Protein AF-A0A2V1D7J2-F1 (afdb_monomer_lite)

Foldseek 3Di:
DQPDPPRPAQPAPDDWDKDWDDDPDDPPPDIDIDTPDDDDCCVFPCPPPQNLALLVLVVQQQDQWDWDDGNHWIWIAALVFIATPSRDTDDDDPLVSQRRHHSPPPLCLLVDDPVVNVVNVVVSVVSSVSGDDPDPVCSCVSCVVVQVRNCVSNVHDRDDD

Radius of gyration: 19.51 Å; chains: 1; bounding box: 63×35×48 Å

Secondary structure (DSSP, 8-state):
---SSSTTS---S----EEEE--SS-SSSPPEEEE-PPP-HIIIIITSGGGGBHHHHHHHHH-SEEEEE-SS-EEEEETTEEEETTS-EE---HHHHHHHS-TTTTGGGGGS-HHHHHHHHHHHHHHHHTSB-SSTTHHHHHHHHHHHHHHHHHT------

Structure (mmCIF, N/CA/C/O backbone):
data_AF-A0A2V1D7J2-F1
#
_entry.id   AF-A0A2V1D7J2-F1
#
loop_
_atom_site.group_PDB
_atom_site.id
_atom_site.type_symbol
_atom_site.label_atom_id
_atom_site.label_alt_id
_atom_site.label_comp_id
_atom_site.label_asym_id
_atom_site.label_entity_id
_atom_site.label_seq_id
_atom_site.pdbx_PDB_ins_code
_atom_site.Cartn_x
_atom_site.Cartn_y
_atom_site.Cartn_z
_atom_site.occupancy
_atom_site.B_iso_or_equiv
_atom_site.auth_seq_id
_atom_site.auth_comp_id
_atom_site.auth_asym_id
_atom_site.auth_atom_id
_atom_site.pdbx_PDB_model_num
ATOM 1 N N . SER A 1 1 ? -7.309 -21.075 -20.609 1.00 46.56 1 SER A N 1
ATOM 2 C CA . SER A 1 1 ? -6.240 -21.444 -19.665 1.00 46.56 1 SER A CA 1
ATOM 3 C C . SER A 1 1 ? -5.010 -20.664 -20.068 1.00 46.56 1 SER A C 1
ATOM 5 O O . SER A 1 1 ? -4.691 -20.728 -21.250 1.00 46.56 1 SER A O 1
ATOM 7 N N . ALA A 1 2 ? -4.405 -19.903 -19.154 1.00 36.38 2 ALA A N 1
ATOM 8 C CA . ALA A 1 2 ? -3.191 -19.135 -19.437 1.00 36.38 2 ALA A CA 1
ATOM 9 C C . ALA A 1 2 ? -2.020 -20.088 -19.752 1.00 36.38 2 ALA A C 1
ATOM 11 O O . ALA A 1 2 ? -1.862 -21.107 -19.075 1.00 36.38 2 ALA A O 1
ATOM 12 N N . LYS A 1 3 ? -1.262 -19.800 -20.813 1.00 54.28 3 LYS A N 1
ATOM 13 C CA . LYS A 1 3 ? -0.195 -20.639 -21.379 1.00 54.28 3 LYS A CA 1
ATOM 14 C C . LYS A 1 3 ? 1.177 -20.383 -20.754 1.00 54.28 3 LYS A C 1
ATOM 16 O O . LYS A 1 3 ? 1.987 -21.305 -20.725 1.00 54.28 3 LYS A O 1
ATOM 21 N N . ASP A 1 4 ? 1.436 -19.179 -20.249 1.00 54.12 4 ASP A N 1
ATOM 22 C CA . ASP A 1 4 ? 2.672 -18.820 -19.549 1.00 54.12 4 ASP A CA 1
ATOM 23 C C . ASP A 1 4 ? 2.477 -17.604 -18.618 1.00 54.12 4 ASP A C 1
ATOM 25 O O . ASP A 1 4 ? 1.363 -17.115 -18.441 1.00 54.12 4 ASP A O 1
ATOM 29 N N . MET A 1 5 ? 3.563 -17.131 -17.992 1.00 45.47 5 MET A N 1
ATOM 30 C CA . MET A 1 5 ? 3.544 -15.993 -17.059 1.00 45.47 5 MET A CA 1
ATOM 31 C C . MET A 1 5 ? 3.225 -14.638 -17.711 1.00 45.47 5 MET A C 1
ATOM 33 O O . MET A 1 5 ? 3.071 -13.658 -16.987 1.00 45.47 5 MET A O 1
ATOM 37 N N . LYS A 1 6 ? 3.195 -14.563 -19.047 1.00 54.38 6 LYS A N 1
ATOM 38 C CA . LYS A 1 6 ? 2.817 -13.367 -19.806 1.00 54.38 6 LYS A CA 1
ATOM 39 C C . LYS A 1 6 ? 1.386 -13.453 -20.331 1.00 54.38 6 LYS A C 1
ATOM 41 O O . LYS A 1 6 ? 0.774 -12.422 -20.578 1.00 54.38 6 LYS A O 1
ATOM 46 N N . ASP A 1 7 ? 0.829 -14.654 -20.462 1.00 51.84 7 ASP A N 1
ATOM 47 C CA . ASP A 1 7 ? -0.533 -14.860 -20.949 1.00 51.84 7 ASP A CA 1
ATOM 48 C C . ASP A 1 7 ? -1.571 -14.283 -19.965 1.00 51.84 7 ASP A C 1
ATOM 50 O O . ASP A 1 7 ? -1.937 -14.899 -18.960 1.00 51.84 7 ASP A O 1
ATOM 54 N N . GLY A 1 8 ? -2.014 -13.054 -20.244 1.00 57.16 8 GLY A N 1
ATOM 55 C CA . GLY A 1 8 ? -2.931 -12.279 -19.405 1.00 57.16 8 GLY A CA 1
ATOM 56 C C . GLY A 1 8 ? -2.263 -11.451 -18.301 1.00 57.16 8 GLY A C 1
ATOM 57 O O . GLY A 1 8 ? -2.969 -10.903 -17.453 1.00 57.16 8 GLY A O 1
ATOM 58 N N . PHE A 1 9 ? -0.931 -11.339 -18.293 1.00 60.09 9 PHE A N 1
ATOM 59 C CA . PHE A 1 9 ? -0.191 -10.506 -17.346 1.00 60.09 9 PHE A CA 1
ATOM 60 C C . PHE A 1 9 ? 0.434 -9.317 -18.073 1.00 60.09 9 PHE A C 1
ATOM 62 O O . PHE A 1 9 ? 1.104 -9.522 -19.075 1.00 60.09 9 PHE A O 1
ATOM 69 N N . LEU A 1 10 ? 0.186 -8.103 -17.560 1.00 65.38 10 LEU A N 1
ATOM 70 C CA . LEU A 1 10 ? 0.527 -6.786 -18.129 1.00 65.38 10 LEU A CA 1
ATOM 71 C C . LEU A 1 10 ? 1.535 -6.836 -19.294 1.00 65.38 10 LEU A C 1
ATOM 73 O O . LEU A 1 10 ? 2.737 -6.989 -19.063 1.00 65.38 10 LEU A O 1
ATOM 77 N N . ASP A 1 11 ? 1.050 -6.667 -20.528 1.00 63.88 11 ASP A N 1
ATOM 78 C CA . ASP A 1 11 ? 1.909 -6.432 -21.690 1.00 63.88 11 ASP A CA 1
ATOM 79 C C . ASP A 1 11 ? 2.659 -5.116 -21.468 1.00 63.88 11 ASP A C 1
ATOM 81 O O . ASP A 1 11 ? 2.107 -4.024 -21.605 1.00 63.88 11 ASP A O 1
ATOM 85 N N . ARG A 1 12 ? 3.918 -5.215 -21.040 1.00 65.19 12 ARG A N 1
ATOM 86 C CA . ARG A 1 12 ? 4.771 -4.051 -20.806 1.00 65.19 12 ARG A CA 1
ATOM 87 C C . ARG A 1 12 ? 5.553 -3.730 -22.062 1.00 65.19 12 ARG A C 1
ATOM 89 O O . ARG A 1 12 ? 6.403 -4.513 -22.481 1.00 65.19 12 ARG A O 1
ATOM 96 N N . GLU A 1 13 ? 5.302 -2.552 -22.616 1.00 59.19 13 GLU A N 1
ATOM 97 C CA . GLU A 1 13 ? 6.046 -2.042 -23.771 1.00 59.19 13 GLU A CA 1
ATOM 98 C C . GLU A 1 13 ? 7.471 -1.583 -23.406 1.00 59.19 13 GLU A C 1
ATOM 100 O O . GLU A 1 13 ? 8.326 -1.491 -24.283 1.00 59.19 13 GLU A O 1
ATOM 105 N N . ALA A 1 14 ? 7.764 -1.338 -22.121 1.00 58.41 14 ALA A N 1
ATOM 106 C CA . ALA A 1 14 ? 9.044 -0.796 -21.671 1.00 58.41 14 ALA A CA 1
ATOM 107 C C . ALA A 1 14 ? 9.844 -1.793 -20.815 1.00 58.41 14 ALA A C 1
ATOM 109 O O . ALA A 1 14 ? 9.414 -2.201 -19.737 1.00 58.41 14 ALA A O 1
ATOM 110 N N . SER A 1 15 ? 11.054 -2.136 -21.265 1.00 61.16 15 SER A N 1
ATOM 111 C CA . SER A 1 15 ? 12.100 -2.710 -20.412 1.00 61.16 15 SER A CA 1
ATOM 112 C C . SER A 1 15 ? 12.997 -1.579 -19.895 1.00 61.16 15 SER A C 1
ATOM 114 O O . SER A 1 15 ? 13.552 -0.853 -20.725 1.00 61.16 15 SER A O 1
ATOM 116 N N . PRO A 1 16 ? 13.176 -1.397 -18.575 1.00 64.38 16 PRO A N 1
ATOM 117 C CA . PRO A 1 16 ? 14.035 -0.335 -18.063 1.00 64.38 16 PRO A CA 1
ATOM 118 C C . PRO A 1 16 ? 15.496 -0.574 -18.474 1.00 64.38 16 PRO A C 1
ATOM 120 O O . PRO A 1 16 ? 16.117 -1.552 -18.060 1.00 64.38 16 PRO A O 1
ATOM 123 N N . GLU A 1 17 ? 16.060 0.325 -19.284 1.00 69.69 17 GLU A N 1
ATOM 124 C CA . GLU A 1 17 ? 17.491 0.318 -19.595 1.00 69.69 17 GLU A CA 1
ATOM 125 C C . GLU A 1 17 ? 18.299 0.812 -18.388 1.00 69.69 17 GLU A C 1
ATOM 127 O O . GLU A 1 17 ? 18.108 1.931 -17.895 1.00 69.69 17 GL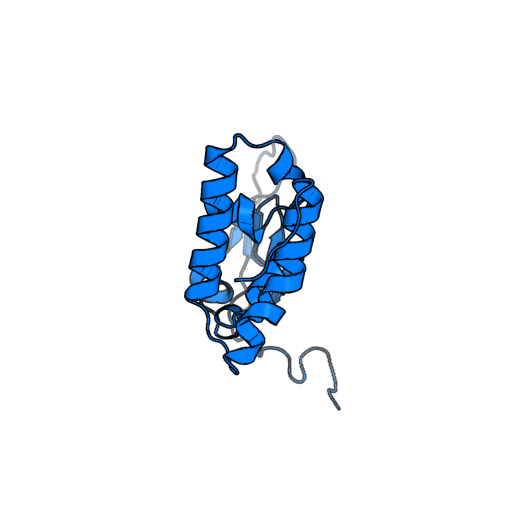U A O 1
ATOM 132 N N . TYR A 1 18 ? 19.231 -0.022 -17.925 1.00 71.31 18 TYR A N 1
ATOM 133 C CA . TYR A 1 18 ? 20.148 0.289 -16.833 1.00 71.31 18 TYR A CA 1
ATOM 134 C C . TYR A 1 18 ? 21.588 0.435 -17.337 1.00 71.31 18 TYR A C 1
ATOM 136 O O . TYR A 1 18 ? 22.146 -0.436 -18.003 1.00 71.31 18 TYR A O 1
ATOM 144 N N . LEU A 1 19 ? 22.234 1.531 -16.949 1.00 73.81 19 LEU A N 1
ATOM 145 C CA . LEU A 1 19 ? 23.657 1.774 -17.141 1.00 73.81 19 LEU A CA 1
ATOM 146 C C . LEU A 1 19 ? 24.408 1.431 -15.857 1.00 73.81 19 LEU A C 1
ATOM 148 O O . LEU A 1 19 ? 24.212 2.055 -14.813 1.00 73.81 19 LEU A O 1
ATOM 152 N N . HIS A 1 20 ? 25.311 0.456 -15.934 1.00 76.88 20 HIS A N 1
ATOM 153 C CA . HIS A 1 20 ? 26.231 0.153 -14.843 1.00 76.88 20 HIS A CA 1
ATOM 154 C C . HIS A 1 20 ? 27.508 0.993 -14.979 1.00 76.88 20 HIS A C 1
ATOM 156 O O . HIS A 1 20 ? 28.353 0.763 -15.845 1.00 76.88 20 HIS A O 1
ATOM 162 N N . VAL A 1 21 ? 27.670 1.970 -14.092 1.00 76.88 21 VAL A N 1
ATOM 163 C CA . VAL A 1 21 ? 28.838 2.845 -14.025 1.00 76.88 21 VAL A CA 1
ATOM 164 C C . VAL A 1 21 ? 29.907 2.192 -13.147 1.00 76.88 21 VAL A C 1
ATOM 166 O O . VAL A 1 21 ? 29.860 2.225 -11.912 1.00 76.88 21 VAL A O 1
ATOM 169 N N . ARG A 1 22 ? 30.922 1.611 -13.795 1.00 74.06 22 ARG A N 1
ATOM 170 C CA . ARG A 1 22 ? 32.092 1.040 -13.117 1.00 74.06 22 ARG A CA 1
ATOM 171 C C . ARG A 1 22 ? 33.044 2.156 -12.679 1.00 74.06 22 ARG A C 1
ATOM 173 O O . ARG A 1 22 ? 33.680 2.798 -13.512 1.00 74.06 22 ARG A O 1
ATOM 180 N N . ARG A 1 23 ? 33.204 2.370 -11.368 1.00 68.94 23 ARG A N 1
ATOM 181 C CA . ARG A 1 23 ? 34.245 3.280 -10.851 1.00 68.94 23 ARG A CA 1
ATOM 182 C C . ARG A 1 23 ? 35.639 2.701 -11.100 1.00 68.94 23 ARG A C 1
ATOM 184 O O . ARG A 1 23 ? 35.907 1.558 -10.748 1.00 68.94 23 ARG A O 1
ATOM 191 N N . LEU A 1 24 ? 36.541 3.529 -11.633 1.00 68.06 24 LEU A N 1
ATOM 192 C CA . LEU A 1 24 ? 37.942 3.170 -11.907 1.00 68.06 24 LEU A CA 1
ATOM 193 C C . LEU A 1 24 ? 38.767 2.898 -10.633 1.00 68.06 24 LEU A C 1
ATOM 195 O O . LEU A 1 24 ? 39.783 2.216 -10.706 1.00 68.06 24 LEU A O 1
ATOM 199 N N . ARG A 1 25 ? 38.335 3.399 -9.465 1.00 68.44 25 ARG A N 1
ATOM 200 C CA . ARG A 1 25 ? 38.916 3.085 -8.147 1.00 68.44 25 ARG A CA 1
ATOM 201 C C . ARG A 1 25 ? 37.797 2.881 -7.115 1.00 68.44 25 ARG A C 1
ATOM 203 O O . ARG A 1 25 ? 37.226 3.866 -6.640 1.00 68.44 25 ARG A O 1
ATOM 210 N N . PRO A 1 26 ? 37.411 1.638 -6.798 1.00 58.59 26 PRO A N 1
ATOM 211 C CA . PRO A 1 26 ? 36.335 1.381 -5.853 1.00 58.59 26 PRO A CA 1
ATOM 212 C C . PRO A 1 26 ? 36.855 1.470 -4.413 1.00 58.59 26 PRO A C 1
ATOM 214 O O . PRO A 1 26 ? 37.767 0.749 -4.034 1.00 58.59 26 PRO A O 1
ATOM 217 N N . ILE A 1 27 ? 36.244 2.327 -3.592 1.00 63.25 27 ILE A N 1
ATOM 218 C CA . ILE A 1 27 ? 36.525 2.398 -2.144 1.00 63.25 27 ILE A CA 1
ATOM 219 C C . ILE A 1 27 ? 35.795 1.261 -1.389 1.00 63.25 27 ILE A C 1
ATOM 221 O O . ILE A 1 27 ? 36.187 0.900 -0.288 1.00 63.25 27 ILE A O 1
ATOM 225 N N . SER A 1 28 ? 34.741 0.669 -1.977 1.00 67.81 28 SER A N 1
ATOM 226 C CA . SER A 1 28 ? 33.868 -0.310 -1.296 1.00 67.81 28 SER A CA 1
ATOM 227 C C . SER A 1 28 ? 33.319 -1.447 -2.172 1.00 67.81 28 SER A C 1
ATOM 229 O O . SER A 1 28 ? 32.386 -2.134 -1.765 1.00 67.81 28 SER A O 1
ATOM 231 N N . GLY A 1 29 ? 33.823 -1.629 -3.398 1.00 63.53 29 GLY A N 1
ATOM 232 C CA . GLY A 1 29 ? 33.322 -2.657 -4.328 1.00 63.53 29 GLY A CA 1
ATOM 233 C C . GLY A 1 29 ? 31.880 -2.458 -4.832 1.00 63.53 29 GLY A C 1
ATOM 234 O O . GLY A 1 29 ? 31.390 -3.281 -5.597 1.00 63.53 29 GLY A O 1
ATOM 235 N N . ARG A 1 30 ? 31.189 -1.375 -4.446 1.00 65.31 30 ARG A N 1
ATOM 236 C CA . ARG A 1 30 ? 29.829 -1.073 -4.919 1.00 65.31 30 ARG A CA 1
ATOM 237 C C . ARG A 1 30 ? 29.852 -0.442 -6.316 1.00 65.31 30 ARG A C 1
ATOM 239 O O . ARG A 1 30 ? 30.472 0.606 -6.507 1.00 65.31 30 ARG A O 1
ATOM 246 N N . GLY A 1 31 ? 29.160 -1.070 -7.267 1.00 68.56 31 GLY A N 1
ATOM 247 C CA . GLY A 1 31 ? 28.825 -0.490 -8.572 1.00 68.56 31 GLY A CA 1
ATOM 248 C C . GLY A 1 31 ? 27.712 0.556 -8.458 1.00 68.56 31 GLY A C 1
ATOM 249 O O . GLY A 1 31 ? 26.884 0.477 -7.550 1.00 68.56 31 GLY A O 1
ATOM 250 N N . LEU A 1 32 ? 27.709 1.553 -9.345 1.00 73.81 32 LEU A N 1
ATOM 251 C CA . LEU A 1 32 ? 26.626 2.534 -9.463 1.00 73.81 32 LEU A CA 1
ATOM 252 C C . LEU A 1 32 ? 25.743 2.136 -10.649 1.00 73.81 32 LEU A C 1
ATOM 254 O O . LEU A 1 32 ? 26.263 1.938 -11.741 1.00 73.81 32 LEU A O 1
ATOM 258 N N . TYR A 1 33 ? 24.433 2.042 -10.442 1.00 73.25 33 TYR A N 1
ATOM 259 C CA . TYR A 1 33 ? 23.458 1.813 -11.509 1.00 73.25 33 TYR A CA 1
ATOM 260 C C . TYR A 1 33 ? 22.676 3.102 -11.754 1.00 73.25 33 TYR A C 1
ATOM 262 O O . TYR A 1 33 ? 22.282 3.776 -10.802 1.00 73.25 33 TYR A O 1
ATOM 270 N N . VAL A 1 34 ? 22.483 3.454 -13.020 1.00 74.69 34 VAL A N 1
ATOM 271 C CA . VAL A 1 34 ? 21.677 4.595 -13.462 1.00 74.69 34 VAL A CA 1
ATOM 272 C C . VAL A 1 34 ? 20.600 4.048 -14.385 1.00 74.69 34 VAL A C 1
ATOM 274 O O . VAL A 1 34 ? 20.931 3.359 -15.3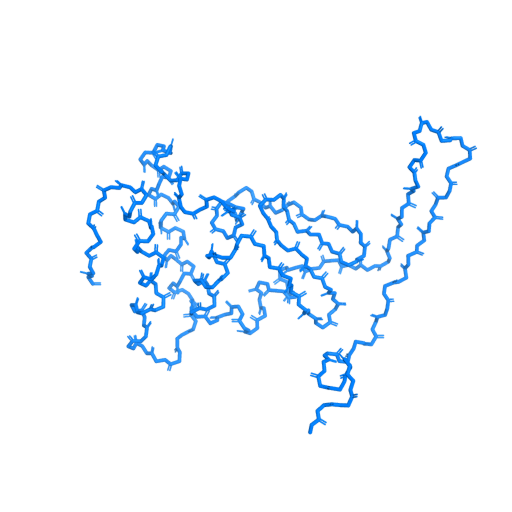43 1.00 74.69 34 VAL A O 1
ATOM 277 N N . CYS A 1 35 ? 19.331 4.333 -14.113 1.00 72.81 35 CYS A N 1
ATOM 278 C CA . CYS A 1 35 ? 18.227 3.942 -14.987 1.00 72.81 35 CYS A CA 1
ATOM 279 C C . CYS A 1 35 ? 17.599 5.184 -15.620 1.00 72.81 35 CYS A C 1
ATOM 281 O O . CYS A 1 35 ? 17.472 6.211 -14.956 1.00 72.81 35 CYS A O 1
ATOM 283 N N . ALA A 1 36 ? 17.176 5.078 -16.881 1.00 68.44 36 ALA A N 1
ATOM 284 C CA . ALA A 1 36 ? 16.487 6.155 -17.602 1.00 68.44 36 ALA A CA 1
ATOM 285 C C . ALA A 1 36 ? 14.963 6.222 -17.336 1.00 68.44 36 ALA A C 1
ATOM 287 O O . ALA A 1 36 ? 14.257 6.980 -17.995 1.00 68.44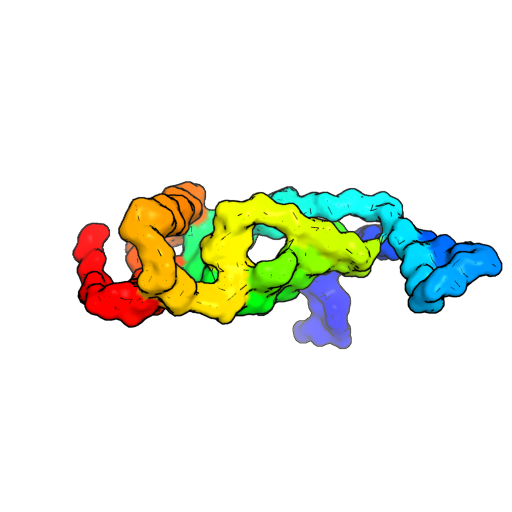 36 ALA A O 1
ATOM 288 N N . GLY A 1 37 ? 14.441 5.435 -16.389 1.00 65.75 37 GLY A N 1
ATOM 289 C CA . GLY A 1 37 ? 13.012 5.396 -16.062 1.00 65.75 37 GLY A CA 1
ATOM 290 C C . GLY A 1 37 ? 12.638 6.418 -14.989 1.00 65.75 37 GLY A C 1
ATOM 291 O O . GLY A 1 37 ? 13.355 6.548 -13.998 1.00 65.75 37 GLY A O 1
ATOM 292 N N . SER A 1 38 ? 11.511 7.115 -15.165 1.00 72.62 38 SER A N 1
ATOM 293 C CA . SER A 1 38 ? 10.919 7.924 -14.093 1.00 72.62 38 SER A CA 1
ATOM 294 C C . SER A 1 38 ? 10.029 7.043 -13.229 1.00 72.62 38 SER A C 1
ATOM 296 O O . SER A 1 38 ? 9.048 6.489 -13.713 1.00 72.62 38 SER A O 1
ATOM 298 N N . ASP A 1 39 ? 10.352 6.941 -11.947 1.00 81.38 39 ASP A N 1
ATOM 299 C CA . ASP A 1 39 ? 9.486 6.289 -10.972 1.00 81.38 39 ASP A CA 1
ATOM 300 C C . ASP A 1 39 ? 8.361 7.233 -10.549 1.00 81.38 39 ASP A C 1
ATOM 302 O O . ASP A 1 39 ? 8.630 8.270 -9.942 1.00 81.38 39 ASP A O 1
ATOM 306 N N . ASP A 1 40 ? 7.105 6.868 -10.811 1.00 86.50 40 ASP A N 1
ATOM 307 C CA . ASP A 1 40 ? 5.945 7.601 -10.298 1.00 86.50 40 ASP A CA 1
ATOM 308 C C . ASP A 1 40 ? 4.955 6.660 -9.607 1.00 86.50 40 ASP A C 1
ATOM 310 O O . ASP A 1 40 ? 3.886 6.330 -10.110 1.00 86.50 40 ASP A O 1
ATOM 314 N N . PHE A 1 41 ? 5.301 6.247 -8.388 1.00 86.69 41 PHE A N 1
ATOM 315 C CA . PHE A 1 41 ? 4.428 5.394 -7.576 1.00 86.69 41 PHE A CA 1
ATOM 316 C C . PHE A 1 41 ? 3.085 6.041 -7.223 1.00 86.69 41 PHE A C 1
ATOM 318 O O . PHE A 1 41 ? 2.116 5.333 -6.943 1.00 86.69 41 PHE A O 1
ATOM 325 N N . GLU A 1 42 ? 3.008 7.374 -7.195 1.00 86.50 42 GLU A N 1
ATOM 326 C CA . GLU A 1 42 ? 1.736 8.042 -6.931 1.00 86.50 42 GLU A CA 1
ATOM 327 C C . GLU A 1 42 ? 0.780 7.825 -8.108 1.00 86.50 42 GLU A C 1
ATOM 329 O O . GLU A 1 42 ? -0.370 7.448 -7.895 1.00 86.50 42 GLU A O 1
ATOM 334 N N . SER A 1 43 ? 1.258 8.016 -9.337 1.00 87.62 43 SER A N 1
ATOM 335 C CA . SER A 1 43 ? 0.484 7.729 -10.545 1.00 87.62 43 SER A CA 1
ATOM 336 C C . SER A 1 43 ? 0.205 6.231 -10.700 1.00 87.62 43 SER A C 1
ATOM 338 O O . SER A 1 43 ? -0.946 5.823 -10.843 1.00 87.62 43 SER A O 1
ATOM 340 N N . ASP A 1 44 ? 1.247 5.408 -10.603 1.00 87.12 44 ASP A N 1
ATOM 341 C CA . ASP A 1 44 ? 1.206 4.000 -11.008 1.00 87.12 44 ASP A CA 1
ATOM 342 C C . ASP A 1 44 ? 0.509 3.086 -10.002 1.00 87.12 44 ASP A C 1
ATOM 344 O O . ASP A 1 44 ? 0.006 2.020 -10.363 1.00 87.12 44 ASP A O 1
ATOM 348 N N . VAL A 1 45 ? 0.493 3.487 -8.728 1.00 88.62 45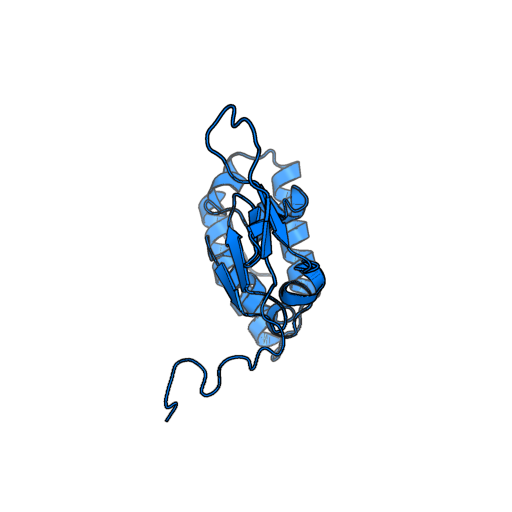 VAL A N 1
ATOM 349 C CA . VAL A 1 45 ? -0.095 2.701 -7.643 1.00 88.62 45 VAL A CA 1
ATOM 350 C C . VAL A 1 45 ? -1.152 3.509 -6.911 1.00 88.62 45 VAL A C 1
ATOM 352 O O . VAL A 1 45 ? -2.309 3.100 -6.904 1.00 88.62 45 VAL A O 1
ATOM 355 N N . GLU A 1 46 ? -0.810 4.641 -6.292 1.00 86.56 46 GLU A N 1
ATOM 356 C CA . GLU A 1 46 ? -1.744 5.335 -5.385 1.00 86.56 46 GLU A CA 1
ATOM 357 C C . GLU A 1 46 ? -3.027 5.810 -6.081 1.00 86.56 46 GLU A C 1
ATOM 359 O O . GLU A 1 46 ? -4.104 5.719 -5.494 1.00 86.56 46 GLU A O 1
ATOM 364 N N . ARG A 1 47 ? -2.918 6.267 -7.332 1.00 87.50 47 ARG A N 1
ATOM 365 C CA . ARG A 1 47 ? -4.040 6.732 -8.162 1.00 87.50 47 ARG A CA 1
ATOM 366 C C . ARG A 1 47 ? -4.609 5.660 -9.089 1.00 87.50 47 ARG A C 1
ATOM 368 O O . ARG A 1 47 ? -5.567 5.939 -9.806 1.00 87.50 47 ARG A O 1
ATOM 375 N N . ALA A 1 48 ? -4.054 4.448 -9.073 1.00 89.50 48 ALA A N 1
ATOM 376 C CA . ALA A 1 48 ? -4.577 3.346 -9.867 1.00 89.50 48 ALA A CA 1
ATOM 377 C C . ALA A 1 48 ? -6.016 3.021 -9.443 1.00 89.50 48 ALA A C 1
ATOM 379 O O . ALA A 1 48 ? -6.330 3.015 -8.251 1.00 89.50 48 ALA A O 1
ATOM 380 N N . GLU A 1 49 ? -6.873 2.687 -10.411 1.00 90.25 49 GLU A N 1
ATOM 381 C CA . GLU A 1 49 ? -8.302 2.417 -10.192 1.00 90.25 49 GLU A CA 1
ATOM 382 C C . GLU A 1 49 ? -8.537 1.427 -9.042 1.00 90.25 49 GLU A C 1
ATOM 384 O O . GLU A 1 49 ? -9.387 1.654 -8.180 1.00 90.25 49 GLU A O 1
ATOM 389 N N . LEU A 1 50 ? -7.712 0.378 -8.955 1.00 89.06 50 LEU A N 1
ATOM 390 C CA . LEU A 1 50 ? -7.765 -0.598 -7.870 1.00 89.06 50 LEU A CA 1
ATOM 391 C C . LEU A 1 50 ? -7.622 0.055 -6.484 1.00 89.06 50 LEU A C 1
ATOM 393 O O . LEU A 1 50 ? -8.415 -0.235 -5.590 1.00 89.06 50 LEU A O 1
ATOM 397 N N . ASN A 1 51 ? -6.664 0.969 -6.304 1.00 88.56 51 ASN A N 1
ATOM 398 C CA . ASN A 1 51 ? -6.422 1.642 -5.025 1.00 88.56 51 ASN A CA 1
ATOM 399 C C . ASN A 1 51 ? -7.500 2.678 -4.668 1.00 88.56 51 ASN A C 1
ATOM 401 O O . ASN A 1 51 ? -7.595 3.064 -3.503 1.00 88.56 51 ASN A O 1
ATOM 405 N N . THR A 1 52 ? -8.364 3.070 -5.610 1.00 88.81 52 THR A N 1
ATOM 406 C CA . THR A 1 52 ? -9.518 3.938 -5.315 1.00 88.81 52 THR A CA 1
ATOM 407 C C . THR A 1 52 ? -10.655 3.208 -4.600 1.00 88.81 52 THR A C 1
ATOM 409 O O . THR A 1 52 ? -11.563 3.856 -4.080 1.00 88.81 52 THR A O 1
ATOM 412 N N . ARG A 1 53 ? -10.630 1.870 -4.553 1.00 89.94 53 ARG A N 1
ATOM 413 C CA . ARG A 1 53 ? -11.672 1.060 -3.914 1.00 89.94 53 ARG A CA 1
ATOM 414 C C . ARG A 1 53 ? -11.455 1.011 -2.401 1.00 89.94 53 ARG A C 1
ATOM 416 O O . ARG A 1 53 ? -10.351 0.755 -1.923 1.00 89.94 53 ARG A O 1
ATOM 423 N N . ALA A 1 54 ? -12.523 1.213 -1.637 1.00 88.12 54 ALA A N 1
ATOM 424 C CA . ALA A 1 54 ? -12.452 1.344 -0.182 1.00 88.12 54 ALA A CA 1
ATOM 425 C C . ALA A 1 54 ? -11.893 0.090 0.521 1.00 88.12 54 ALA A C 1
ATOM 427 O O . ALA A 1 54 ? -11.009 0.198 1.366 1.00 88.12 54 ALA A O 1
ATOM 428 N N . TRP A 1 55 ? -12.323 -1.110 0.119 1.00 87.75 55 TRP A N 1
ATOM 429 C CA . TRP A 1 55 ? -11.836 -2.376 0.691 1.00 87.75 55 TRP A CA 1
ATOM 430 C C . TRP A 1 55 ? -10.342 -2.633 0.413 1.00 87.75 55 TRP A C 1
ATOM 432 O O . TRP A 1 55 ? -9.660 -3.214 1.256 1.00 87.75 55 TRP A O 1
ATOM 442 N N . VAL A 1 56 ? -9.795 -2.121 -0.699 1.00 88.75 56 VAL A N 1
ATOM 443 C CA . VAL A 1 56 ? -8.358 -2.233 -1.026 1.00 88.75 56 VAL A CA 1
ATOM 444 C C . VAL A 1 56 ? -7.501 -1.447 -0.034 1.00 88.75 56 VAL A C 1
ATOM 446 O O . VAL A 1 56 ? -6.374 -1.844 0.264 1.00 88.75 56 VAL A O 1
ATOM 449 N N . MET A 1 57 ? -8.033 -0.363 0.546 1.00 86.94 57 MET A N 1
ATOM 450 C CA . MET A 1 57 ? -7.350 0.353 1.627 1.00 86.94 57 MET A CA 1
ATOM 451 C C . MET A 1 57 ? -7.021 -0.584 2.785 1.00 86.94 57 MET A C 1
ATOM 453 O O . MET A 1 57 ? -5.883 -0.603 3.255 1.00 86.94 57 MET A O 1
ATOM 457 N N . GLN A 1 58 ? -8.013 -1.359 3.233 1.00 84.69 58 GLN A N 1
ATOM 458 C CA . GLN A 1 58 ? -7.839 -2.293 4.334 1.00 84.69 58 GLN A CA 1
ATOM 459 C C . GLN A 1 58 ? -6.793 -3.346 3.969 1.00 84.69 58 GLN A C 1
ATOM 461 O O . GLN A 1 58 ? -5.853 -3.553 4.730 1.00 84.69 58 GLN A O 1
ATOM 466 N N . GLU A 1 59 ? -6.899 -3.975 2.800 1.00 87.00 59 GLU A N 1
ATOM 467 C CA . GLU A 1 59 ? -5.930 -4.988 2.364 1.00 87.00 59 GLU A CA 1
ATOM 468 C C . GLU A 1 59 ? -4.496 -4.462 2.367 1.00 87.00 59 GLU A C 1
ATOM 470 O O . GLU A 1 59 ? -3.581 -5.134 2.850 1.00 87.00 59 GLU A O 1
ATOM 475 N N . ARG A 1 60 ? -4.305 -3.228 1.895 1.00 86.38 60 ARG A N 1
ATOM 476 C CA . ARG A 1 60 ? -2.989 -2.603 1.807 1.00 86.38 60 ARG A CA 1
ATOM 477 C C . ARG A 1 60 ? -2.434 -2.189 3.167 1.00 86.38 60 ARG A C 1
ATOM 479 O O . ARG A 1 60 ? -1.265 -2.441 3.427 1.00 86.38 60 ARG A O 1
ATOM 486 N N . VAL A 1 61 ? -3.254 -1.618 4.053 1.00 82.25 61 VAL A N 1
ATOM 487 C CA . VAL A 1 61 ? -2.841 -1.257 5.426 1.00 82.25 61 VAL A CA 1
ATOM 488 C C . VAL A 1 61 ? -2.513 -2.499 6.258 1.00 82.25 61 VAL A C 1
ATOM 490 O O . VAL A 1 61 ? -1.592 -2.480 7.072 1.00 82.25 61 VAL A O 1
ATOM 493 N N . LEU A 1 62 ? -3.255 -3.591 6.065 1.00 81.75 62 LEU A N 1
ATOM 494 C CA . LEU A 1 62 ? -3.065 -4.825 6.827 1.00 81.75 62 LEU A CA 1
ATOM 495 C C . LEU A 1 62 ? -1.922 -5.707 6.300 1.00 81.75 62 LEU A C 1
ATOM 497 O O . LEU A 1 62 ? -1.534 -6.654 6.994 1.00 81.75 62 LEU A O 1
ATOM 501 N N . SER A 1 63 ? -1.388 -5.404 5.114 1.00 85.56 63 SER A N 1
ATOM 502 C CA . SER A 1 63 ? -0.299 -6.146 4.480 1.00 85.56 63 SER A CA 1
ATOM 503 C C . SER A 1 63 ? 1.060 -5.499 4.785 1.00 85.56 63 SER A C 1
ATOM 505 O O . SER A 1 63 ? 1.329 -4.385 4.346 1.00 85.56 63 SER A O 1
ATOM 507 N N . PRO A 1 64 ? 1.981 -6.182 5.493 1.00 80.50 64 PRO A N 1
ATOM 508 C CA . PRO A 1 64 ? 3.266 -5.593 5.882 1.00 80.50 64 PRO A CA 1
ATOM 509 C C . PRO A 1 64 ? 4.240 -5.403 4.707 1.00 80.50 64 PRO A C 1
ATOM 511 O O . PRO A 1 64 ? 5.234 -4.679 4.837 1.00 80.50 64 PRO A O 1
ATOM 514 N N . ARG A 1 65 ? 4.013 -6.117 3.596 1.00 86.81 65 ARG A N 1
ATOM 515 C CA . ARG A 1 65 ? 4.815 -6.091 2.367 1.00 86.81 65 ARG A CA 1
ATOM 516 C C . ARG A 1 65 ? 3.900 -6.372 1.181 1.00 86.81 65 ARG A C 1
ATOM 518 O O . ARG A 1 65 ? 3.200 -7.381 1.205 1.00 86.81 65 ARG A O 1
ATOM 525 N N . THR A 1 66 ? 3.977 -5.536 0.154 1.00 88.75 66 THR A N 1
ATOM 526 C CA . THR A 1 66 ? 3.153 -5.660 -1.054 1.00 88.75 66 THR A CA 1
ATOM 527 C C . THR A 1 66 ? 4.021 -5.468 -2.286 1.00 88.75 66 THR A C 1
ATOM 529 O O . THR A 1 66 ? 4.845 -4.555 -2.326 1.00 88.75 66 THR A O 1
ATOM 532 N N . ILE A 1 67 ? 3.846 -6.332 -3.285 1.00 91.25 67 ILE A N 1
ATOM 533 C CA . ILE A 1 67 ? 4.428 -6.147 -4.614 1.00 91.25 67 ILE A CA 1
ATOM 534 C C . ILE A 1 67 ? 3.308 -5.671 -5.533 1.00 91.25 67 ILE A C 1
ATOM 536 O O . ILE A 1 67 ? 2.296 -6.352 -5.683 1.00 91.25 67 ILE A O 1
ATOM 540 N N . HIS A 1 68 ? 3.493 -4.498 -6.125 1.00 89.38 68 HIS A N 1
ATOM 541 C CA . HIS A 1 68 ? 2.580 -3.897 -7.082 1.00 89.38 68 HIS A CA 1
ATOM 542 C C . HIS A 1 68 ? 3.095 -4.148 -8.490 1.00 89.38 68 HIS A C 1
ATOM 544 O O . HIS A 1 68 ? 4.253 -3.858 -8.802 1.00 89.38 68 HIS A O 1
ATOM 550 N N . PHE A 1 69 ? 2.212 -4.645 -9.344 1.00 88.31 69 PHE A N 1
ATOM 551 C CA . PHE A 1 69 ? 2.449 -4.752 -10.772 1.00 88.31 69 PHE A CA 1
ATOM 552 C C . PHE A 1 69 ? 1.672 -3.627 -11.450 1.00 88.31 69 PHE A C 1
ATOM 554 O O . PHE A 1 69 ? 0.446 -3.670 -11.501 1.00 88.31 69 PHE A O 1
ATOM 561 N N . SER A 1 70 ? 2.387 -2.601 -11.911 1.00 84.06 70 SER A N 1
ATOM 562 C CA . SER A 1 70 ? 1.812 -1.516 -12.712 1.00 84.06 70 SER A CA 1
ATOM 563 C C . SER A 1 70 ? 2.178 -1.672 -14.189 1.00 84.06 70 SER A C 1
ATOM 565 O O . SER A 1 70 ? 3.030 -2.502 -14.538 1.00 84.06 70 SER A O 1
ATOM 567 N N . ALA A 1 71 ? 1.547 -0.870 -15.046 1.00 80.81 71 ALA A N 1
ATOM 568 C CA . ALA A 1 71 ? 1.851 -0.824 -16.474 1.00 80.81 71 ALA A CA 1
ATOM 569 C C . ALA A 1 71 ? 3.298 -0.377 -16.756 1.00 80.81 71 ALA A C 1
ATOM 571 O O . ALA A 1 71 ? 3.908 -0.873 -17.698 1.00 80.81 71 ALA A O 1
ATOM 572 N N . ASN A 1 72 ? 3.859 0.499 -15.915 1.00 80.38 72 ASN A N 1
ATOM 573 C CA . ASN A 1 72 ? 5.189 1.069 -16.119 1.00 80.38 72 ASN A CA 1
ATOM 574 C C . ASN A 1 72 ? 6.282 0.245 -15.423 1.00 80.38 72 ASN A C 1
ATOM 576 O O . ASN A 1 72 ? 7.205 -0.233 -16.076 1.00 80.38 72 ASN A O 1
ATOM 580 N N . LEU A 1 73 ? 6.182 0.056 -14.101 1.00 84.81 73 LEU A N 1
ATOM 581 C CA . LEU A 1 73 ? 7.203 -0.615 -13.283 1.00 84.81 73 LEU A CA 1
ATOM 582 C C . LEU A 1 73 ? 6.599 -1.540 -12.219 1.00 84.81 73 LEU A C 1
ATOM 584 O O . LEU A 1 73 ? 5.430 -1.432 -11.832 1.00 84.81 73 LEU A O 1
ATOM 588 N N . MET A 1 74 ? 7.391 -2.496 -11.732 1.00 88.50 74 MET A N 1
ATOM 589 C CA . MET A 1 74 ? 7.097 -3.191 -10.476 1.00 88.50 74 MET A CA 1
ATOM 590 C C . MET A 1 74 ? 7.573 -2.375 -9.276 1.00 88.50 74 MET A C 1
ATOM 592 O O . MET A 1 74 ? 8.666 -1.805 -9.282 1.00 88.50 74 MET A O 1
ATOM 596 N N . TYR A 1 75 ? 6.774 -2.397 -8.210 1.00 89.25 75 TYR A N 1
ATOM 597 C CA . TYR A 1 75 ? 7.106 -1.739 -6.951 1.00 89.25 75 TYR A CA 1
ATOM 598 C C . TYR A 1 75 ? 6.980 -2.701 -5.784 1.00 89.25 75 TYR A C 1
ATOM 600 O O . TYR A 1 75 ? 5.935 -3.309 -5.582 1.00 89.25 75 TYR A O 1
A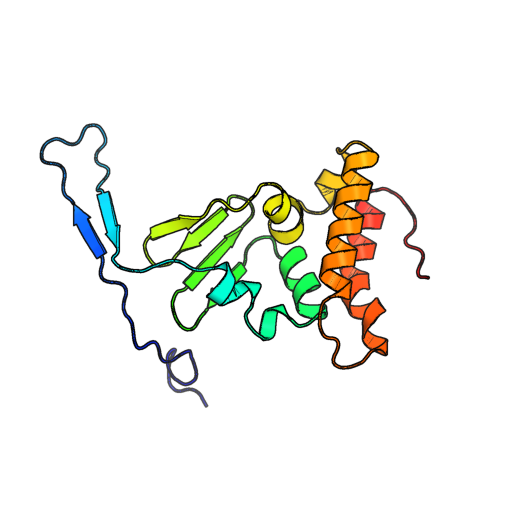TOM 608 N N . TRP A 1 76 ? 8.010 -2.780 -4.952 1.00 90.62 76 TRP A N 1
ATOM 609 C CA . TRP A 1 76 ? 7.926 -3.420 -3.649 1.00 90.62 76 TRP A CA 1
ATOM 610 C C . TRP A 1 76 ? 7.748 -2.363 -2.562 1.00 90.62 76 TRP A C 1
ATOM 612 O O . TRP A 1 76 ? 8.651 -1.587 -2.258 1.00 90.62 76 TRP A O 1
ATOM 622 N N . GLU A 1 77 ? 6.570 -2.346 -1.950 1.00 87.69 77 GLU A N 1
ATOM 623 C CA . GLU A 1 77 ? 6.235 -1.493 -0.819 1.00 87.69 77 GLU A CA 1
ATOM 624 C C . GLU A 1 77 ? 6.421 -2.244 0.507 1.00 87.69 77 GLU A C 1
ATOM 626 O O . GLU A 1 77 ? 5.923 -3.358 0.694 1.00 87.69 77 GLU A O 1
ATOM 631 N N . CYS A 1 78 ? 7.128 -1.625 1.456 1.00 84.25 78 CYS A N 1
ATOM 632 C CA . CYS A 1 78 ? 7.204 -2.080 2.844 1.00 84.25 78 CYS A CA 1
ATOM 633 C C . CYS A 1 78 ? 7.480 -0.911 3.809 1.00 84.25 78 CYS A C 1
ATOM 635 O O . CYS A 1 78 ? 7.639 0.241 3.399 1.00 84.25 78 CYS A O 1
ATOM 637 N N . GLY A 1 79 ? 7.608 -1.198 5.108 1.00 77.44 79 GLY A N 1
ATOM 638 C CA . GLY A 1 79 ? 7.862 -0.169 6.130 1.00 77.44 79 GLY A CA 1
ATOM 639 C C . GLY A 1 79 ? 9.183 0.579 6.046 1.00 77.44 79 GLY A C 1
ATOM 640 O O . GLY A 1 79 ? 9.312 1.652 6.644 1.00 77.44 79 GLY A O 1
ATOM 641 N N . ALA A 1 80 ? 10.143 0.064 5.280 1.00 78.38 80 ALA A N 1
ATOM 642 C CA . ALA A 1 80 ? 11.391 0.766 5.008 1.00 78.38 80 ALA A CA 1
ATOM 643 C C . ALA A 1 80 ? 11.257 1.797 3.871 1.00 78.38 80 ALA A C 1
ATOM 645 O O . ALA A 1 80 ? 11.962 2.805 3.886 1.00 78.38 80 ALA A O 1
ATOM 646 N N . GLY A 1 81 ? 10.331 1.596 2.928 1.00 82.94 81 GLY A N 1
ATOM 647 C CA . GLY A 1 81 ? 10.186 2.436 1.741 1.00 82.94 81 GLY A CA 1
ATOM 648 C C . GLY A 1 81 ? 9.529 1.701 0.576 1.00 82.94 81 GLY A C 1
ATOM 649 O O . GLY A 1 81 ? 8.961 0.622 0.750 1.00 82.94 81 GLY A O 1
ATOM 650 N N . ILE A 1 82 ? 9.605 2.314 -0.604 1.00 87.00 82 ILE A N 1
ATOM 651 C CA . ILE A 1 82 ? 9.234 1.679 -1.869 1.00 87.00 82 ILE A CA 1
ATOM 652 C C . ILE A 1 82 ? 10.506 1.432 -2.665 1.00 87.00 82 ILE A C 1
ATOM 654 O O . ILE A 1 82 ? 11.308 2.350 -2.841 1.00 87.00 82 ILE A O 1
ATOM 658 N N . TYR A 1 83 ? 10.660 0.207 -3.142 1.00 88.56 83 TYR A N 1
ATOM 659 C CA . TYR A 1 83 ? 11.754 -0.222 -3.995 1.00 88.56 83 TYR A CA 1
ATOM 660 C C . TYR A 1 83 ? 11.207 -0.459 -5.391 1.00 88.56 83 TYR A C 1
ATOM 662 O O . TYR A 1 83 ? 10.223 -1.181 -5.557 1.00 88.56 83 TYR A O 1
ATOM 670 N N . CYS A 1 84 ? 11.828 0.168 -6.373 1.00 87.50 84 CYS A N 1
ATOM 671 C CA . CYS A 1 84 ? 11.393 0.107 -7.755 1.00 87.50 84 CYS A CA 1
ATOM 672 C C . CYS A 1 84 ? 12.195 -0.950 -8.514 1.00 87.50 84 CYS A C 1
ATOM 674 O O . CYS A 1 84 ? 13.353 -1.227 -8.194 1.00 87.50 84 CYS A O 1
ATOM 676 N N . GLU A 1 85 ? 11.586 -1.524 -9.546 1.00 86.19 85 GLU A N 1
ATOM 677 C CA . GLU A 1 85 ? 12.227 -2.475 -10.462 1.00 86.19 85 GLU A CA 1
ATOM 678 C C . GLU A 1 85 ? 13.543 -1.949 -11.054 1.00 86.19 85 GLU A C 1
ATOM 680 O O . GLU A 1 85 ? 14.501 -2.697 -11.227 1.00 86.19 85 GLU A O 1
ATOM 685 N N . ASN A 1 86 ? 13.621 -0.640 -11.286 1.00 82.62 86 ASN A N 1
ATOM 686 C CA . ASN A 1 86 ? 14.787 0.049 -11.833 1.00 82.62 86 ASN A CA 1
ATOM 687 C C . ASN A 1 86 ? 15.909 0.333 -10.807 1.00 82.62 86 ASN A C 1
ATOM 689 O O . ASN A 1 86 ? 16.806 1.137 -11.074 1.00 82.62 86 ASN A O 1
ATOM 693 N N . LEU A 1 87 ? 15.865 -0.313 -9.636 1.00 81.88 87 LEU A N 1
ATOM 694 C CA . LEU A 1 87 ? 16.827 -0.192 -8.535 1.00 81.88 87 LEU A CA 1
ATOM 695 C C . LEU A 1 87 ? 16.813 1.153 -7.792 1.00 81.88 87 LEU A C 1
ATOM 697 O O . LEU A 1 87 ? 17.655 1.368 -6.912 1.00 81.88 87 LEU A O 1
ATOM 701 N N . THR A 1 88 ? 15.869 2.050 -8.081 1.00 82.56 88 THR A N 1
ATOM 702 C CA . THR A 1 88 ? 15.686 3.253 -7.265 1.00 82.56 88 THR A CA 1
ATOM 703 C C . THR A 1 88 ? 14.897 2.933 -5.993 1.00 82.56 88 THR A C 1
ATOM 705 O O . THR A 1 88 ? 14.276 1.879 -5.822 1.00 82.56 88 THR A O 1
ATOM 708 N N . THR A 1 89 ? 14.974 3.840 -5.022 1.00 84.50 89 THR A N 1
ATOM 709 C CA . THR A 1 89 ? 14.221 3.735 -3.771 1.00 84.50 89 THR A CA 1
ATOM 710 C C . THR A 1 89 ? 13.539 5.060 -3.492 1.00 84.50 89 THR A C 1
ATOM 712 O O . THR A 1 89 ? 14.198 6.093 -3.373 1.00 84.50 89 THR A O 1
ATOM 715 N N . MET A 1 90 ? 12.222 5.023 -3.317 1.00 78.94 90 MET A N 1
ATOM 716 C CA . MET A 1 90 ? 11.437 6.189 -2.936 1.00 78.94 90 MET A CA 1
ATOM 717 C C . MET A 1 90 ? 11.137 6.151 -1.442 1.00 78.94 90 MET A C 1
ATOM 719 O O . MET A 1 90 ? 10.415 5.288 -0.925 1.00 78.94 90 MET A O 1
ATOM 723 N N . ILE A 1 91 ? 11.670 7.138 -0.728 1.00 69.81 91 ILE A N 1
ATOM 724 C CA . ILE A 1 91 ? 11.364 7.350 0.684 1.00 69.81 91 ILE A CA 1
ATOM 725 C C . ILE A 1 91 ? 10.193 8.331 0.750 1.00 69.81 91 ILE A C 1
ATOM 727 O O . ILE A 1 91 ? 10.370 9.544 0.686 1.00 69.81 91 ILE A O 1
ATOM 731 N N . GLY A 1 92 ? 8.977 7.791 0.855 1.00 63.66 92 GLY A N 1
ATOM 732 C CA . GLY A 1 92 ? 7.762 8.599 0.987 1.00 63.66 92 GLY A CA 1
ATOM 733 C C . GLY A 1 92 ? 7.750 9.466 2.252 1.00 63.66 92 GLY A C 1
ATOM 734 O O . GLY A 1 92 ? 8.506 9.234 3.204 1.00 63.66 92 GLY A O 1
ATOM 735 N N . SER A 1 93 ? 6.841 10.446 2.286 1.00 63.69 93 SER A N 1
ATOM 736 C CA . SER A 1 93 ? 6.651 11.307 3.456 1.00 63.69 93 SER A CA 1
ATOM 737 C C . SER A 1 93 ? 6.394 10.475 4.719 1.00 63.69 93 SER A C 1
ATOM 739 O O . SER A 1 93 ? 5.733 9.431 4.690 1.00 63.69 93 SER A O 1
ATOM 741 N N . ARG A 1 94 ? 6.923 10.936 5.863 1.00 59.56 94 ARG A N 1
ATOM 742 C CA . ARG A 1 94 ? 6.783 10.225 7.146 1.00 59.56 94 ARG A CA 1
ATOM 743 C C . ARG A 1 94 ? 5.317 9.907 7.468 1.00 59.56 94 ARG A C 1
ATOM 745 O O . ARG A 1 94 ? 5.049 8.809 7.931 1.00 59.56 94 ARG A O 1
ATOM 752 N N . ARG A 1 95 ? 4.373 10.806 7.157 1.00 60.56 95 ARG A N 1
ATOM 753 C CA . ARG A 1 95 ? 2.929 10.589 7.372 1.00 60.56 95 ARG A CA 1
ATOM 754 C C . ARG A 1 95 ? 2.383 9.378 6.605 1.00 60.56 95 ARG A C 1
ATOM 756 O O . ARG A 1 95 ? 1.824 8.489 7.239 1.00 60.56 95 ARG A O 1
ATOM 763 N N . LYS A 1 96 ? 2.613 9.284 5.286 1.00 60.88 96 LYS A N 1
ATOM 764 C CA . LYS A 1 96 ? 2.148 8.141 4.467 1.00 60.88 96 LYS A CA 1
ATOM 765 C C . LYS A 1 96 ? 2.784 6.812 4.914 1.00 60.88 96 LYS A C 1
ATOM 767 O O . LYS A 1 96 ? 2.138 5.768 4.863 1.00 60.88 96 LYS A O 1
ATOM 772 N N . ARG A 1 97 ? 4.024 6.848 5.428 1.00 60.03 97 ARG A N 1
ATOM 773 C CA . ARG A 1 97 ? 4.722 5.659 5.952 1.00 60.03 97 ARG A CA 1
ATOM 774 C C . ARG A 1 97 ? 4.054 5.031 7.178 1.00 60.03 97 ARG A C 1
ATOM 776 O O . ARG A 1 97 ? 4.077 3.814 7.295 1.00 60.03 97 ARG A O 1
ATOM 783 N N . TYR A 1 98 ? 3.510 5.826 8.098 1.00 55.22 98 TYR A N 1
ATOM 784 C CA . TYR A 1 98 ? 2.975 5.287 9.358 1.00 55.22 98 TYR A CA 1
ATOM 785 C C . TYR A 1 98 ? 1.614 4.607 9.206 1.00 55.22 98 TYR A C 1
ATOM 787 O O . TYR A 1 98 ? 1.277 3.764 10.027 1.00 55.22 98 TYR A O 1
ATOM 795 N N . LEU A 1 99 ? 0.847 4.972 8.178 1.00 63.81 99 LEU A N 1
ATOM 796 C CA . LEU A 1 99 ? -0.516 4.476 7.991 1.00 63.81 99 LEU A CA 1
ATOM 797 C C . LEU A 1 99 ? -0.584 3.260 7.076 1.00 63.81 99 LEU A C 1
ATOM 799 O O . LEU A 1 99 ? -1.259 2.294 7.398 1.00 63.81 99 LEU A O 1
ATOM 803 N N . ARG A 1 100 ? 0.124 3.299 5.942 1.00 66.56 100 ARG A N 1
ATOM 804 C CA . ARG A 1 100 ? 0.007 2.271 4.893 1.00 66.56 100 ARG A CA 1
ATOM 805 C C . ARG A 1 100 ? 1.219 1.347 4.793 1.00 66.56 100 ARG A C 1
ATOM 807 O O . ARG A 1 100 ? 1.193 0.405 4.015 1.00 66.56 100 ARG A O 1
ATOM 814 N N . ARG A 1 101 ? 2.301 1.636 5.527 1.00 66.38 101 ARG A N 1
ATOM 815 C CA . ARG A 1 101 ? 3.576 0.904 5.408 1.00 66.38 101 ARG A CA 1
ATOM 816 C C . ARG A 1 101 ? 4.097 0.361 6.730 1.00 66.38 101 ARG A C 1
ATOM 818 O O . ARG A 1 101 ? 5.157 -0.247 6.751 1.00 66.38 101 ARG A O 1
ATOM 825 N N . ASP A 1 102 ? 3.413 0.559 7.848 1.00 68.38 102 ASP A N 1
ATOM 826 C CA . ASP A 1 102 ? 3.921 0.044 9.115 1.00 68.38 102 ASP A CA 1
ATOM 827 C C . ASP A 1 102 ? 3.691 -1.475 9.210 1.00 68.38 102 ASP A C 1
ATOM 829 O O . ASP A 1 102 ? 2.586 -1.949 9.447 1.00 68.38 102 ASP A O 1
ATOM 833 N N . SER A 1 103 ? 4.767 -2.253 9.056 1.00 65.12 103 SER A N 1
ATOM 834 C CA . SER A 1 103 ? 4.737 -3.718 9.182 1.00 65.12 103 SER A CA 1
ATOM 835 C C . SER A 1 103 ? 4.350 -4.208 10.581 1.00 65.12 103 SER A C 1
ATOM 837 O O . SER A 1 103 ? 4.125 -5.398 10.769 1.00 65.12 103 SER A O 1
ATOM 839 N N . THR A 1 104 ? 4.358 -3.307 11.564 1.00 68.88 104 THR A N 1
ATOM 840 C CA . THR A 1 104 ? 3.943 -3.529 12.954 1.00 68.88 104 THR A CA 1
ATOM 841 C C . THR A 1 104 ? 2.645 -2.794 13.288 1.00 68.88 104 THR A C 1
ATOM 843 O O . THR A 1 104 ? 2.315 -2.627 14.459 1.00 68.88 104 THR A O 1
ATOM 846 N N . PHE A 1 105 ? 1.910 -2.312 12.284 1.00 71.31 105 PHE A N 1
ATOM 847 C CA . PHE A 1 105 ? 0.605 -1.706 12.496 1.00 71.31 105 PHE A CA 1
ATOM 848 C C . PHE A 1 105 ? -0.408 -2.760 12.977 1.00 71.31 105 PHE A C 1
ATOM 850 O O . PHE A 1 105 ? -0.471 -3.841 12.382 1.00 71.31 105 PHE A O 1
ATOM 857 N N . PRO A 1 106 ? -1.253 -2.462 13.985 1.00 76.00 106 PRO A N 1
ATOM 858 C CA . PRO A 1 106 ? -1.391 -1.199 14.726 1.00 76.00 106 PRO A CA 1
ATOM 859 C C . PRO A 1 106 ? -0.622 -1.115 16.057 1.00 76.00 106 PRO A C 1
ATOM 861 O O . PRO A 1 106 ? -0.820 -0.150 16.794 1.00 76.00 106 PRO A O 1
ATOM 864 N N . ASP A 1 107 ? 0.265 -2.053 16.390 1.00 76.56 107 ASP A N 1
ATOM 865 C CA . ASP A 1 107 ? 0.911 -2.152 17.715 1.00 76.56 107 ASP A CA 1
ATOM 866 C C . ASP A 1 107 ? 1.633 -0.866 18.151 1.00 76.56 107 ASP A C 1
ATOM 868 O O . ASP A 1 107 ? 1.701 -0.526 19.337 1.00 76.56 107 ASP A O 1
ATOM 872 N N . ARG A 1 108 ? 2.164 -0.094 17.193 1.00 75.12 108 ARG A N 1
ATOM 873 C CA . ARG A 1 108 ? 2.812 1.193 17.488 1.00 75.12 108 ARG A CA 1
ATOM 874 C C . ARG A 1 108 ? 1.848 2.265 17.977 1.00 75.12 108 ARG A C 1
ATOM 876 O O . ARG A 1 108 ? 2.304 3.168 18.679 1.00 75.12 108 ARG A O 1
ATOM 883 N N . LEU A 1 109 ? 0.556 2.183 17.649 1.00 78.94 109 LEU A N 1
ATOM 884 C CA . LEU A 1 109 ? -0.437 3.170 18.075 1.00 78.94 109 LEU A CA 1
ATOM 885 C C . LEU A 1 109 ? -0.470 3.285 19.601 1.00 78.94 109 LEU A C 1
ATOM 887 O O . LEU A 1 109 ? -0.478 4.403 20.111 1.00 78.94 109 LEU A O 1
ATOM 891 N N . GLY A 1 110 ? -0.371 2.169 20.331 1.00 78.38 110 GLY A N 1
ATOM 892 C CA . GLY A 1 110 ? -0.345 2.167 21.798 1.00 78.38 110 GLY A CA 1
ATOM 893 C C . GLY A 1 110 ? 0.821 2.958 22.409 1.00 78.38 110 GLY A C 1
ATOM 894 O O . GLY A 1 110 ? 0.694 3.495 23.507 1.00 78.38 110 GLY A O 1
ATOM 895 N N . ARG A 1 111 ? 1.939 3.108 21.684 1.00 81.69 111 ARG A N 1
ATOM 896 C CA . ARG A 1 111 ? 3.135 3.846 22.139 1.00 81.69 111 ARG A CA 1
ATOM 897 C C . ARG A 1 111 ? 3.077 5.344 21.838 1.00 81.69 111 ARG A C 1
ATOM 899 O O . ARG A 1 111 ? 3.941 6.093 22.290 1.00 81.69 111 ARG A O 1
ATOM 906 N N . LEU A 1 112 ? 2.110 5.792 21.039 1.00 82.56 112 LEU A N 1
ATOM 907 C CA . LEU A 1 112 ? 1.991 7.189 20.635 1.00 82.56 112 LEU A CA 1
ATOM 908 C C . LEU A 1 112 ? 1.208 8.015 21.663 1.00 82.56 112 LEU A C 1
ATOM 910 O O . LEU A 1 112 ? 0.226 7.565 22.266 1.00 82.56 112 LEU A O 1
ATOM 914 N N . TYR A 1 113 ? 1.593 9.286 21.798 1.00 86.25 113 TYR A N 1
ATOM 915 C CA . TYR A 1 113 ? 0.794 10.276 22.520 1.00 86.25 113 TYR A CA 1
ATOM 916 C C . TYR A 1 113 ? -0.628 10.351 21.955 1.00 86.25 113 TYR A C 1
ATOM 918 O O . TYR A 1 113 ? -0.844 10.170 20.754 1.00 86.25 113 TYR A O 1
ATO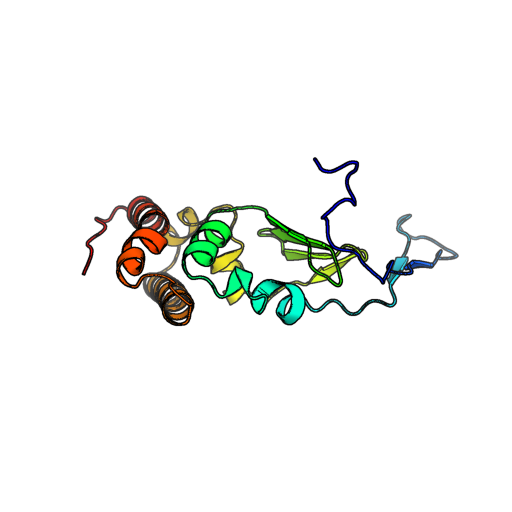M 926 N N . LYS A 1 114 ? -1.597 10.655 22.826 1.00 86.38 114 LYS A N 1
ATOM 927 C CA . LYS A 1 114 ? -3.027 10.697 22.484 1.00 86.38 114 LYS A CA 1
ATOM 928 C C . LYS A 1 114 ? -3.312 11.555 21.243 1.00 86.38 114 LYS A C 1
ATOM 930 O O . LYS A 1 114 ? -4.030 11.102 20.363 1.00 86.38 114 LYS A O 1
ATOM 935 N N . SER A 1 115 ? -2.704 12.739 21.137 1.00 86.62 115 SER A N 1
ATOM 936 C CA . SER A 1 115 ? -2.873 13.638 19.984 1.00 86.62 115 SER A CA 1
ATOM 937 C C . SER A 1 115 ? -2.449 12.996 18.661 1.00 86.62 115 SER A C 1
ATOM 939 O O . SER A 1 115 ? -3.208 13.023 17.700 1.00 86.62 115 SER A O 1
ATOM 941 N N . ARG A 1 116 ? -1.280 12.342 18.624 1.00 83.25 116 ARG A N 1
ATOM 942 C CA . ARG A 1 116 ? -0.789 11.637 17.428 1.00 83.25 116 ARG A CA 1
ATOM 943 C C . ARG A 1 116 ? -1.637 10.420 17.072 1.00 83.25 116 ARG A C 1
ATOM 945 O O . ARG A 1 116 ? -1.823 10.150 15.894 1.00 83.25 116 ARG A O 1
ATOM 952 N N . ARG A 1 117 ? -2.151 9.683 18.064 1.00 85.12 117 ARG A N 1
ATOM 953 C CA . ARG A 1 117 ? -3.090 8.575 17.810 1.00 85.12 117 ARG A CA 1
ATOM 954 C C . ARG A 1 117 ? -4.347 9.073 17.108 1.00 85.12 117 ARG A C 1
ATOM 956 O O . ARG A 1 117 ? -4.737 8.507 16.096 1.00 85.12 117 ARG A O 1
ATOM 963 N N . VAL A 1 118 ? -4.939 10.137 17.645 1.00 85.50 118 VAL A N 1
ATOM 964 C CA . VAL A 1 118 ? -6.147 10.761 17.098 1.00 85.50 118 VAL A CA 1
ATOM 965 C C . VAL A 1 118 ? -5.891 11.283 15.682 1.00 85.50 118 VAL A C 1
ATOM 967 O O . VAL A 1 118 ? -6.664 10.966 14.788 1.00 85.50 118 VAL A O 1
ATOM 970 N N . GLU A 1 119 ? -4.770 11.974 15.441 1.00 85.75 119 GLU A N 1
ATOM 971 C CA . GLU A 1 119 ? -4.372 12.430 14.097 1.00 85.75 119 GLU A CA 1
ATOM 972 C C . GLU A 1 119 ? -4.284 11.267 13.094 1.00 85.75 119 GLU A C 1
ATOM 974 O O . GLU A 1 119 ? -4.853 11.345 12.011 1.00 85.75 119 GLU A O 1
ATOM 979 N N . LEU A 1 120 ? -3.613 10.166 13.450 1.00 82.62 120 LEU A N 1
ATOM 980 C CA . LEU A 1 120 ? -3.461 9.012 12.555 1.00 82.62 120 LEU A CA 1
ATOM 981 C C . LEU A 1 120 ? -4.793 8.311 12.265 1.00 82.62 120 LEU A C 1
ATOM 983 O O . LEU A 1 120 ? -5.041 7.933 11.124 1.00 82.62 120 LEU A O 1
ATOM 987 N N . ILE A 1 121 ? -5.648 8.149 13.278 1.00 84.00 121 ILE A N 1
ATOM 988 C CA . ILE A 1 121 ? -6.980 7.556 13.103 1.00 84.00 121 ILE A CA 1
ATOM 989 C C . ILE A 1 121 ? -7.852 8.454 12.215 1.00 84.00 121 ILE A C 1
ATOM 991 O O . ILE A 1 121 ? -8.530 7.945 11.327 1.00 84.00 121 ILE A O 1
ATOM 995 N N . HIS A 1 122 ? -7.804 9.779 12.392 1.00 85.81 122 HIS A N 1
ATOM 996 C CA . HIS A 1 122 ? -8.515 10.706 11.508 1.00 85.81 122 HIS A CA 1
ATOM 997 C C . HIS A 1 122 ? -8.025 10.619 10.064 1.00 85.81 122 HIS A C 1
ATOM 999 O O . HIS A 1 122 ? -8.857 10.501 9.175 1.00 85.81 122 HIS A O 1
ATOM 1005 N N . LEU A 1 123 ? -6.709 10.589 9.834 1.00 84.25 123 LEU A N 1
ATOM 1006 C CA . LEU A 1 123 ? -6.145 10.449 8.487 1.00 84.25 123 LEU A CA 1
ATOM 1007 C C . LEU A 1 123 ? -6.556 9.132 7.809 1.00 84.25 123 LEU A C 1
ATOM 1009 O O . LEU A 1 123 ? -6.791 9.116 6.605 1.00 84.25 123 LEU A O 1
ATOM 1013 N N . LEU A 1 124 ? -6.653 8.028 8.561 1.00 84.38 124 LEU A N 1
ATOM 1014 C CA . LEU A 1 124 ? -7.169 6.758 8.030 1.00 84.38 124 LEU A CA 1
ATOM 1015 C C . LEU A 1 124 ? -8.645 6.869 7.638 1.00 84.38 124 LEU A C 1
ATOM 1017 O O . LEU A 1 124 ? -9.033 6.382 6.582 1.00 84.38 124 LEU A O 1
ATOM 1021 N N . ASN A 1 125 ? -9.461 7.507 8.475 1.00 85.25 125 ASN A N 1
ATOM 1022 C CA . ASN A 1 125 ? -10.890 7.671 8.210 1.00 85.25 125 ASN A CA 1
ATOM 1023 C C . ASN A 1 125 ? -11.175 8.643 7.057 1.00 85.25 125 ASN A C 1
ATOM 1025 O O . ASN A 1 125 ? -12.123 8.423 6.306 1.00 85.25 125 ASN A O 1
ATOM 1029 N N . GLU A 1 126 ? -10.372 9.697 6.915 1.00 86.94 126 GLU A N 1
ATOM 1030 C CA . GLU A 1 126 ? -10.424 10.642 5.796 1.00 86.94 126 GLU A CA 1
ATOM 1031 C C . GLU A 1 126 ? -10.105 9.920 4.482 1.00 86.94 126 GLU A C 1
ATOM 1033 O O . GLU A 1 126 ? -10.955 9.863 3.597 1.00 86.94 126 GLU A O 1
ATOM 1038 N N . ASP A 1 127 ? -8.957 9.235 4.421 1.00 85.56 127 ASP A N 1
ATOM 1039 C CA . ASP A 1 127 ? -8.548 8.413 3.275 1.00 85.56 127 ASP A CA 1
ATOM 1040 C C . ASP A 1 127 ? -9.595 7.353 2.910 1.00 85.56 127 ASP A C 1
ATOM 1042 O O . ASP A 1 127 ? -9.880 7.121 1.740 1.00 85.56 127 ASP A O 1
ATOM 1046 N N . TYR A 1 128 ? -10.203 6.711 3.906 1.00 87.31 128 TYR A N 1
ATOM 1047 C CA . TYR A 1 128 ? -11.268 5.751 3.655 1.00 87.31 128 TYR A CA 1
ATOM 1048 C C . TYR A 1 128 ? -12.533 6.405 3.085 1.00 87.31 128 TYR A C 1
ATOM 1050 O O . TYR A 1 128 ? -13.162 5.859 2.180 1.00 87.31 128 TYR A O 1
ATOM 1058 N N . SER A 1 129 ? -12.920 7.565 3.619 1.00 86.62 129 SER A N 1
ATOM 1059 C CA . SER A 1 129 ? -14.164 8.247 3.246 1.00 86.62 129 SER A CA 1
ATOM 1060 C C . SER A 1 129 ? -14.130 8.828 1.833 1.00 86.62 129 SER A C 1
ATOM 1062 O O . SER A 1 129 ? -15.187 8.992 1.232 1.00 86.62 129 SER A O 1
ATOM 1064 N N . GLU A 1 130 ? -12.941 9.102 1.294 1.00 88.19 130 GLU A N 1
ATOM 1065 C CA . GLU A 1 130 ? -12.743 9.557 -0.088 1.00 88.19 130 GLU A CA 1
ATOM 1066 C C . GLU A 1 130 ? -12.760 8.413 -1.120 1.00 88.19 130 GLU A C 1
ATOM 1068 O O . GLU A 1 130 ? -12.774 8.663 -2.326 1.00 88.19 130 GLU A O 1
ATOM 1073 N N . ARG A 1 131 ? -12.756 7.148 -0.680 1.00 89.44 131 ARG A N 1
ATOM 1074 C CA . ARG A 1 131 ? -12.683 5.983 -1.573 1.00 89.44 131 ARG A CA 1
ATOM 1075 C C . ARG A 1 131 ? -14.050 5.494 -2.030 1.00 89.44 131 ARG A C 1
ATOM 1077 O O . ARG A 1 131 ? -15.067 5.610 -1.350 1.00 89.44 131 ARG A O 1
ATOM 1084 N N . HIS A 1 132 ? -14.050 4.848 -3.188 1.00 88.94 132 HIS A N 1
ATOM 1085 C CA . HIS A 1 132 ? -15.251 4.330 -3.820 1.00 88.94 132 HIS A CA 1
ATOM 1086 C C . HIS A 1 132 ? -15.690 3.009 -3.186 1.00 88.94 132 HIS A C 1
ATOM 1088 O O . HIS A 1 132 ? -14.920 2.048 -3.066 1.00 88.94 132 HIS A O 1
ATOM 1094 N N . LEU A 1 133 ? -16.974 2.945 -2.846 1.00 85.25 133 LEU A N 1
ATOM 1095 C CA . LEU A 1 133 ? -17.671 1.732 -2.442 1.00 85.25 133 LEU A CA 1
ATOM 1096 C C . LEU A 1 133 ? -18.643 1.334 -3.545 1.00 85.25 133 LEU A C 1
ATOM 1098 O O . LEU A 1 133 ? -19.490 2.124 -3.948 1.00 85.25 133 LEU A O 1
ATOM 1102 N N . THR A 1 134 ? -18.554 0.088 -4.006 1.00 82.62 134 THR A N 1
ATOM 1103 C CA . THR A 1 134 ? -19.526 -0.451 -4.967 1.00 82.62 134 THR A CA 1
ATOM 1104 C C . THR A 1 134 ? -20.912 -0.587 -4.329 1.00 82.62 134 THR A C 1
ATOM 1106 O O . THR A 1 134 ? -21.921 -0.382 -4.997 1.00 82.62 134 THR A O 1
ATOM 1109 N N . LYS A 1 135 ? -20.969 -0.903 -3.028 1.00 82.12 135 LYS A N 1
ATOM 1110 C CA . LYS A 1 135 ? -22.197 -0.936 -2.230 1.00 82.12 135 LYS A CA 1
ATOM 1111 C C . LYS A 1 135 ? -21.983 -0.151 -0.944 1.00 82.12 135 LYS A C 1
ATOM 1113 O O . LYS A 1 135 ? -21.062 -0.443 -0.189 1.00 82.12 135 LYS A O 1
ATOM 1118 N N . GLY A 1 136 ? -22.853 0.819 -0.668 1.00 80.12 136 GLY A N 1
ATOM 1119 C CA . GLY A 1 136 ? -22.760 1.634 0.550 1.00 80.12 136 GLY A CA 1
ATOM 1120 C C . GLY A 1 136 ? -22.872 0.817 1.844 1.00 80.12 136 GLY A C 1
ATOM 1121 O O . GLY A 1 136 ? -22.275 1.185 2.848 1.00 80.12 136 GLY A O 1
ATOM 1122 N N . THR A 1 137 ? -23.558 -0.329 1.806 1.00 81.50 137 THR A N 1
ATOM 1123 C CA . THR A 1 137 ? -23.652 -1.279 2.929 1.00 81.50 137 THR A CA 1
ATOM 1124 C C . THR A 1 137 ? -22.306 -1.878 3.324 1.00 81.50 137 THR A C 1
ATOM 1126 O O . THR A 1 137 ? -22.117 -2.255 4.475 1.00 81.50 137 THR A O 1
ATOM 1129 N N . ASP A 1 138 ? -21.350 -1.938 2.394 1.00 80.00 138 ASP A N 1
ATOM 1130 C CA . ASP A 1 138 ? -20.035 -2.533 2.642 1.00 80.00 138 ASP A CA 1
ATOM 1131 C C . ASP A 1 138 ? -19.104 -1.558 3.380 1.00 80.00 138 ASP A C 1
ATOM 1133 O O . ASP A 1 138 ? -17.982 -1.925 3.729 1.00 80.00 138 ASP A O 1
ATOM 1137 N N . ARG A 1 139 ? -19.565 -0.325 3.650 1.00 81.12 139 ARG A N 1
ATOM 1138 C CA . ARG A 1 139 ? -18.770 0.728 4.291 1.00 81.12 139 ARG A CA 1
ATOM 1139 C C . ARG A 1 139 ? -18.189 0.290 5.632 1.00 81.12 139 ARG A C 1
ATOM 1141 O O . ARG A 1 139 ? -17.036 0.587 5.921 1.00 81.12 139 ARG A O 1
ATOM 1148 N N . GLU A 1 140 ? -18.962 -0.405 6.451 1.00 77.12 140 GLU A N 1
ATOM 1149 C CA . GLU A 1 140 ? -18.486 -0.862 7.759 1.00 77.12 140 GLU A CA 1
ATOM 1150 C C . GLU A 1 140 ? -17.640 -2.125 7.637 1.00 77.12 140 GLU A C 1
ATOM 1152 O O . GLU A 1 140 ? -16.591 -2.248 8.270 1.00 77.12 140 GLU A O 1
ATOM 1157 N N . VAL A 1 141 ? -18.053 -3.047 6.767 1.00 80.31 141 VAL A N 1
ATOM 1158 C CA . VAL A 1 141 ? -17.351 -4.313 6.535 1.00 80.31 141 VAL A CA 1
ATOM 1159 C C . VAL A 1 141 ? -15.923 -4.056 6.056 1.00 80.31 141 VAL A C 1
ATOM 1161 O O . VAL A 1 141 ? -14.990 -4.664 6.583 1.00 80.31 141 VAL A O 1
ATOM 1164 N N . ALA A 1 142 ? -15.741 -3.103 5.140 1.00 77.31 142 ALA A N 1
ATOM 1165 C CA . ALA A 1 142 ? -14.445 -2.736 4.578 1.00 77.31 142 ALA A CA 1
ATOM 1166 C C . ALA A 1 142 ? -13.510 -1.979 5.546 1.00 77.31 142 ALA A C 1
ATOM 1168 O O . ALA A 1 142 ? -12.351 -1.772 5.196 1.00 77.31 142 ALA A O 1
ATOM 1169 N N . LEU A 1 143 ? -13.972 -1.613 6.751 1.00 81.75 143 LEU A N 1
ATOM 1170 C CA . LEU A 1 143 ? -13.124 -1.104 7.842 1.00 81.75 143 LEU A CA 1
ATOM 1171 C C . LEU A 1 143 ? -13.078 -2.010 9.074 1.00 81.75 143 LEU A C 1
ATOM 1173 O O . LEU A 1 143 ? -12.198 -1.844 9.919 1.00 81.75 143 LEU A O 1
ATOM 1177 N N . SER A 1 144 ? -14.005 -2.956 9.207 1.00 84.00 144 SER A N 1
ATOM 1178 C CA . SER A 1 144 ? -14.178 -3.768 10.417 1.00 84.00 144 SER A CA 1
ATOM 1179 C C . SER A 1 144 ? -12.887 -4.466 10.860 1.00 84.00 144 SER A C 1
ATOM 1181 O O . SER A 1 144 ? -12.525 -4.435 12.038 1.00 84.00 144 SER A O 1
ATOM 1183 N N . GLY A 1 145 ? -12.130 -5.034 9.917 1.00 83.62 145 GLY A N 1
ATOM 1184 C CA . GLY A 1 145 ? -10.855 -5.690 10.204 1.00 83.62 145 GLY A CA 1
ATOM 1185 C C . GLY A 1 145 ? -9.806 -4.711 10.729 1.00 83.62 145 GLY A C 1
ATOM 1186 O O . GLY A 1 145 ? -9.070 -5.029 11.666 1.00 83.62 145 GLY A O 1
ATOM 1187 N N . LEU A 1 146 ? -9.768 -3.503 10.163 1.00 83.81 146 LEU A N 1
ATOM 1188 C CA . LEU A 1 146 ? -8.867 -2.439 10.591 1.00 83.81 146 LEU A CA 1
ATOM 1189 C C . LEU A 1 146 ? -9.234 -1.918 11.988 1.00 83.81 146 LEU A C 1
ATOM 1191 O O . LEU A 1 146 ? -8.372 -1.855 12.867 1.00 83.81 146 LEU A O 1
ATOM 1195 N N . HIS A 1 147 ? -10.513 -1.612 12.212 1.00 85.19 147 HIS A N 1
ATOM 1196 C CA . HIS A 1 147 ? -11.039 -1.148 13.495 1.00 85.19 147 HIS A CA 1
ATOM 1197 C C . HIS A 1 147 ? -10.772 -2.142 14.621 1.00 85.19 147 HIS A C 1
ATOM 1199 O O . HIS A 1 147 ? -10.261 -1.748 15.668 1.00 85.19 147 HIS A O 1
ATOM 1205 N N . ASN A 1 148 ? -11.029 -3.431 14.391 1.00 85.88 148 ASN A N 1
ATOM 1206 C CA . ASN A 1 148 ? -10.795 -4.472 15.388 1.00 85.88 148 ASN A CA 1
ATOM 1207 C C . ASN A 1 148 ? -9.317 -4.559 15.793 1.00 85.88 148 ASN A C 1
ATOM 1209 O O . ASN A 1 148 ? -9.006 -4.660 16.980 1.00 85.88 148 ASN A O 1
ATOM 1213 N N . ARG A 1 149 ? -8.382 -4.464 14.837 1.00 86.00 149 ARG A N 1
ATOM 1214 C CA . ARG A 1 149 ? -6.948 -4.467 15.169 1.00 86.00 149 ARG A CA 1
ATOM 1215 C C . ARG A 1 149 ? -6.547 -3.218 15.957 1.00 86.00 149 ARG A C 1
ATOM 1217 O O . ARG A 1 149 ? -5.802 -3.342 16.926 1.00 86.00 149 ARG A O 1
ATOM 1224 N N . ILE A 1 150 ? -7.044 -2.036 15.580 1.00 86.19 150 ILE A N 1
ATOM 1225 C CA . ILE A 1 150 ? -6.775 -0.787 16.315 1.00 86.19 150 ILE A CA 1
ATOM 1226 C C . ILE A 1 150 ? -7.325 -0.875 17.744 1.00 86.19 150 ILE A C 1
ATOM 1228 O O . ILE A 1 150 ? -6.611 -0.547 18.688 1.00 86.19 150 ILE A O 1
ATOM 1232 N N . ALA A 1 151 ? -8.559 -1.351 17.910 1.00 87.12 151 ALA A N 1
ATOM 1233 C CA . ALA A 1 151 ? -9.204 -1.513 19.208 1.00 87.12 151 ALA A CA 1
ATOM 1234 C C . ALA A 1 151 ? -8.408 -2.455 20.126 1.00 87.12 151 ALA A C 1
ATOM 1236 O O . ALA A 1 151 ? -8.111 -2.101 21.268 1.00 87.12 151 ALA A O 1
ATOM 1237 N N . ASN A 1 152 ? -7.953 -3.592 19.586 1.00 85.94 152 ASN A N 1
ATOM 1238 C CA . ASN A 1 152 ? -7.090 -4.533 20.299 1.00 85.94 152 ASN A CA 1
ATOM 1239 C C . ASN A 1 152 ? -5.755 -3.896 20.719 1.00 85.94 152 ASN A C 1
ATOM 1241 O O . ASN A 1 152 ? -5.347 -4.036 21.868 1.00 85.94 152 ASN A O 1
ATOM 1245 N N . ALA A 1 153 ? -5.089 -3.157 19.825 1.00 85.44 153 ALA A N 1
ATOM 1246 C CA . ALA A 1 153 ? -3.813 -2.502 20.131 1.00 85.44 153 ALA A CA 1
ATOM 1247 C C . ALA A 1 153 ? -3.938 -1.354 21.150 1.00 85.44 153 ALA A C 1
ATOM 1249 O O . ALA A 1 153 ? -2.958 -0.992 21.804 1.00 85.44 153 ALA A O 1
ATOM 1250 N N . LEU A 1 154 ? -5.126 -0.758 21.276 1.00 85.19 154 LEU A N 1
ATOM 1251 C CA . LEU A 1 154 ? -5.417 0.312 22.232 1.00 85.19 154 LEU A CA 1
ATOM 1252 C C . LEU A 1 154 ? -6.092 -0.183 23.518 1.00 85.19 154 LEU A C 1
ATOM 1254 O O . LEU A 1 154 ? -6.358 0.639 24.397 1.00 85.19 154 LEU A O 1
ATOM 1258 N N . SER A 1 155 ? -6.356 -1.487 23.637 1.00 85.44 155 SER A N 1
ATOM 1259 C CA . SER A 1 155 ? -7.118 -2.088 24.737 1.00 85.44 155 SER A CA 1
ATOM 1260 C C . SER A 1 155 ? -8.466 -1.393 24.976 1.00 85.44 155 SER A C 1
ATOM 1262 O O . SER A 1 155 ? -8.845 -1.130 26.118 1.00 85.44 155 SER A O 1
ATOM 1264 N N . CYS A 1 156 ? -9.186 -1.057 23.902 1.00 84.44 156 CYS A N 1
ATOM 1265 C CA . CYS A 1 156 ? -10.506 -0.430 23.967 1.00 84.44 156 CYS A CA 1
ATOM 1266 C C . CYS A 1 156 ? -11.555 -1.249 23.210 1.00 84.44 156 CYS A C 1
ATOM 1268 O O . CYS A 1 156 ? -11.225 -2.078 22.366 1.00 84.44 156 CYS A O 1
ATOM 1270 N N . GLN A 1 157 ? -12.835 -1.012 23.500 1.00 77.25 157 GLN A N 1
ATOM 1271 C CA . GLN A 1 157 ? -13.915 -1.605 22.714 1.00 77.25 157 GLN A CA 1
ATOM 1272 C C . GLN A 1 157 ? -14.034 -0.890 21.365 1.00 77.25 157 GLN A C 1
ATOM 1274 O O . GLN A 1 157 ? -13.911 0.334 21.288 1.00 77.25 157 GLN A O 1
ATOM 1279 N N . SER A 1 158 ? -14.255 -1.664 20.303 1.00 74.06 158 SER A N 1
ATOM 1280 C CA . SER A 1 158 ? -14.703 -1.127 19.021 1.00 74.06 158 SER A CA 1
ATOM 1281 C C . SER A 1 158 ? -16.217 -0.947 19.097 1.00 74.06 158 SER A C 1
ATOM 1283 O O . SER A 1 158 ? -16.942 -1.920 19.300 1.00 74.06 158 SER A O 1
ATOM 1285 N N . SER A 1 159 ? -16.679 0.293 18.966 1.00 62.69 159 SER A N 1
ATOM 1286 C CA . SER A 1 159 ? -18.100 0.624 18.852 1.00 62.69 159 SER A CA 1
ATOM 1287 C C . SER A 1 159 ? -18.346 1.159 17.447 1.00 62.69 159 SER A C 1
ATOM 1289 O O . SER A 1 159 ? -17.638 2.067 17.009 1.00 62.69 159 SER A O 1
ATOM 1291 N N . TYR A 1 160 ? -19.324 0.588 16.750 1.00 58.31 160 TYR A N 1
ATOM 1292 C CA . TYR A 1 160 ? -19.796 1.090 15.460 1.00 58.31 160 TYR A CA 1
ATOM 1293 C C . TYR A 1 160 ? -20.765 2.258 15.695 1.00 58.31 160 TYR A C 1
ATOM 1295 O O . TYR A 1 160 ? -21.441 2.298 16.728 1.00 58.31 160 TYR A O 1
ATOM 1303 N N . GLY A 1 161 ? -20.806 3.207 14.763 1.00 49.25 161 GLY A N 1
ATOM 1304 C CA . GLY A 1 161 ? -21.724 4.343 14.754 1.00 49.25 161 GLY A CA 1
ATOM 1305 C C . GLY A 1 161 ? -22.077 4.713 13.329 1.00 49.25 161 GLY A C 1
ATOM 1306 O O . GLY A 1 161 ? -21.147 4.673 12.491 1.00 49.25 161 GLY A O 1
#

Sequence (161 aa):
SAKDMKDGFLDREASPEYLHVRRLRPISGRGLYVCAGSDDFESDVERAELNTRAWVMQERVLSPRTIHFSANLMYWECGAGIYCENLTTMIGSRRKRYLRRDSTFPDRLGRLYKSRRVELIHLLNEDYSERHLTKGTDREVALSGLHNRIANALSCQSSYG

Organism: NCBI:txid97972

pLDDT: mean 77.34, std 11.45, range [36.38, 91.25]